Protein AF-A0A8T4P2P5-F1 (afdb_monomer_lite)

Foldseek 3Di:
DDDDDDPDDDDDDDDDDDDDDDDDDDDPPDPPQEFDKDKDDWDDQDPQKIFIDIDGPSPDPDYPDDDDGMDGDDDPPVVVVVVVVVVVVVVPPDDDPDDDDDDDDDDDDDDDDPDPPPPPPPPPVVVVVVVVVVCVVVVVVVCVVVPVDDD

Sequence (151 aa):
YNDAGKTTNCSSDSSSGGSSSGGGSGGGGGVTCISSWQCEDWSRCINGLKNRKCHDASQCAFPTKKPEVTQGCVEEIKAHIVSAIKQTERADTTIENATKSSTEKNPPSIAGGVVAAVEDKNANIGVFIIFLEVFIIVGAYSAAKTGFIKI

Structure (mmCIF, N/CA/C/O bac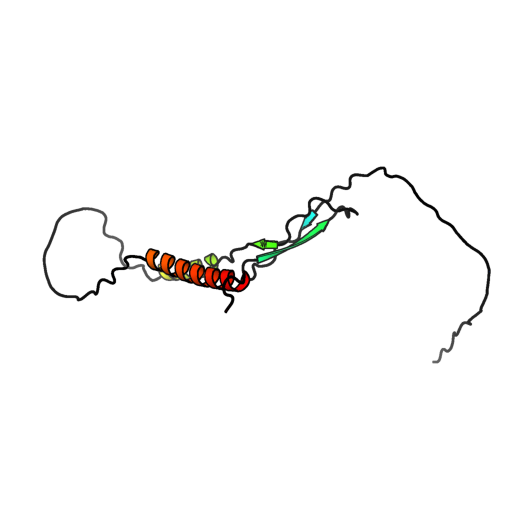kbone):
data_AF-A0A8T4P2P5-F1
#
_entry.id   AF-A0A8T4P2P5-F1
#
loop_
_atom_site.group_PDB
_atom_site.id
_atom_site.type_symbol
_atom_site.label_atom_id
_atom_site.label_alt_id
_atom_site.label_comp_id
_atom_site.label_asym_id
_atom_site.label_entity_id
_atom_site.label_seq_id
_atom_site.pdbx_PDB_ins_code
_atom_site.Cartn_x
_atom_site.Cartn_y
_atom_site.Cartn_z
_atom_site.occupancy
_atom_site.B_iso_or_equiv
_atom_site.auth_seq_id
_atom_site.auth_comp_id
_atom_site.auth_asym_id
_atom_site.auth_atom_id
_atom_site.pdbx_PDB_model_num
ATOM 1 N N . TYR A 1 1 ? 16.874 -63.696 -13.238 1.00 40.22 1 TYR A N 1
ATOM 2 C CA . TYR A 1 1 ? 17.794 -63.644 -14.385 1.00 40.22 1 TYR A CA 1
ATOM 3 C C . TYR A 1 1 ? 18.637 -62.406 -14.177 1.00 40.22 1 TYR A C 1
ATOM 5 O O . TYR A 1 1 ? 18.081 -61.320 -14.081 1.00 40.22 1 TYR A O 1
ATOM 13 N N . ASN A 1 2 ? 19.920 -62.619 -13.906 1.00 43.94 2 ASN A N 1
ATOM 14 C CA . ASN A 1 2 ? 20.901 -61.578 -13.633 1.00 43.94 2 ASN A CA 1
ATOM 15 C C . ASN A 1 2 ? 21.035 -60.659 -14.852 1.00 43.94 2 ASN A C 1
ATOM 17 O O . ASN A 1 2 ? 21.017 -61.168 -15.969 1.00 43.94 2 ASN A O 1
ATOM 21 N N . ASP A 1 3 ? 21.282 -59.368 -14.641 1.00 50.69 3 ASP A N 1
ATOM 22 C CA . ASP A 1 3 ? 22.335 -58.736 -15.428 1.00 50.69 3 ASP A CA 1
ATOM 23 C C . ASP A 1 3 ? 23.125 -57.744 -14.579 1.00 50.69 3 ASP A C 1
ATOM 25 O O . ASP A 1 3 ? 22.590 -57.006 -13.750 1.00 50.69 3 ASP A O 1
ATOM 29 N N . ALA A 1 4 ? 24.431 -57.848 -14.742 1.00 51.59 4 ALA A N 1
ATOM 30 C CA . ALA A 1 4 ? 25.466 -57.264 -13.928 1.00 51.59 4 ALA A CA 1
ATOM 31 C C . ALA A 1 4 ? 26.124 -56.109 -14.684 1.00 51.59 4 ALA A C 1
ATOM 33 O O . ALA A 1 4 ? 26.253 -56.140 -15.898 1.00 51.59 4 ALA A O 1
ATOM 34 N N . GLY A 1 5 ? 26.629 -55.135 -13.928 1.00 50.44 5 GLY A N 1
ATOM 35 C CA . GLY A 1 5 ? 27.887 -54.459 -14.237 1.00 50.44 5 GLY A CA 1
ATOM 36 C C . GLY A 1 5 ? 27.979 -53.646 -15.531 1.00 50.44 5 GLY A C 1
ATOM 37 O O . GLY A 1 5 ? 28.333 -54.153 -16.591 1.00 50.44 5 GLY A O 1
ATOM 38 N N . LYS A 1 6 ? 27.937 -52.319 -15.382 1.00 48.00 6 LYS A N 1
ATOM 39 C CA . LYS A 1 6 ? 28.808 -51.454 -16.186 1.00 48.00 6 LYS A CA 1
ATOM 40 C C . LYS A 1 6 ? 29.378 -50.318 -15.342 1.00 48.00 6 LYS A C 1
ATOM 42 O O . LYS A 1 6 ? 28.908 -49.187 -15.371 1.00 48.00 6 LYS A O 1
ATOM 47 N N . THR A 1 7 ? 30.413 -50.639 -14.571 1.00 51.47 7 THR A N 1
ATOM 48 C CA . THR A 1 7 ? 31.355 -49.657 -14.027 1.00 51.47 7 THR A CA 1
ATOM 49 C C . THR A 1 7 ? 32.315 -49.254 -15.143 1.00 51.47 7 THR A C 1
ATOM 51 O O . THR A 1 7 ? 33.309 -49.933 -15.394 1.00 51.47 7 THR A O 1
ATOM 54 N N . THR A 1 8 ? 32.017 -48.169 -15.854 1.00 59.28 8 THR A N 1
ATOM 55 C CA . THR A 1 8 ? 32.954 -47.573 -16.817 1.00 59.28 8 THR A CA 1
ATOM 56 C C . THR A 1 8 ? 33.797 -46.503 -16.134 1.00 59.28 8 THR A C 1
ATOM 58 O O . THR A 1 8 ? 33.400 -45.352 -16.028 1.00 59.28 8 THR A O 1
ATOM 61 N N . ASN A 1 9 ? 34.940 -46.979 -15.639 1.00 52.69 9 ASN A N 1
ATOM 62 C CA . ASN A 1 9 ? 36.285 -46.429 -15.803 1.00 52.69 9 ASN A CA 1
ATOM 63 C C . ASN A 1 9 ? 36.483 -44.911 -15.611 1.00 52.69 9 ASN A C 1
ATOM 65 O O . ASN A 1 9 ? 36.170 -44.107 -16.487 1.00 52.69 9 ASN A O 1
ATOM 69 N N . CYS A 1 10 ? 37.129 -44.544 -14.501 1.00 53.28 10 CYS A N 1
ATOM 70 C CA . CYS A 1 10 ? 37.780 -43.249 -14.335 1.00 53.28 10 CYS A CA 1
ATOM 71 C C . CYS A 1 10 ? 39.083 -43.237 -15.151 1.00 53.28 10 CYS A C 1
ATOM 73 O O . CYS A 1 10 ? 40.141 -43.595 -14.639 1.00 53.28 10 CYS A O 1
ATOM 75 N N . SER A 1 11 ? 39.002 -42.836 -16.419 1.00 53.03 11 SER A N 1
ATOM 76 C CA . SER A 1 11 ? 40.182 -42.450 -17.195 1.00 53.03 11 SER A CA 1
ATOM 77 C C . SER A 1 11 ? 40.494 -40.983 -16.922 1.00 53.03 11 SER A C 1
ATOM 79 O O . SER A 1 11 ? 39.777 -40.082 -17.355 1.00 53.03 11 SER A O 1
ATOM 81 N N . SER A 1 12 ? 41.562 -40.763 -16.163 1.00 54.91 12 SER A N 1
ATOM 82 C CA . SER A 1 12 ? 42.239 -39.479 -16.041 1.00 54.91 12 SER A CA 1
ATOM 83 C C . SER A 1 12 ? 42.971 -39.179 -17.348 1.00 54.91 12 SER A C 1
ATOM 85 O O . SER A 1 12 ? 44.096 -39.633 -17.524 1.00 54.91 12 SER A O 1
ATOM 87 N N . ASP A 1 13 ? 42.358 -38.398 -18.233 1.00 52.81 13 ASP A N 1
ATOM 88 C CA . ASP A 1 13 ? 43.072 -37.741 -19.327 1.00 52.81 13 ASP A CA 1
ATOM 89 C C . ASP A 1 13 ? 43.202 -36.250 -19.016 1.00 52.81 13 ASP A C 1
ATOM 91 O O . ASP A 1 13 ? 42.299 -35.436 -19.203 1.00 52.81 13 ASP A O 1
ATOM 95 N N . SER A 1 14 ? 44.373 -35.895 -18.499 1.00 54.06 14 SER A N 1
ATOM 96 C CA . SER A 1 14 ? 44.890 -34.536 -18.513 1.00 54.06 14 SER A CA 1
ATOM 97 C C . SER A 1 14 ? 45.142 -34.105 -19.958 1.00 54.06 14 SER A C 1
ATOM 99 O O . SER A 1 14 ? 45.997 -34.671 -20.637 1.00 54.06 14 SER A O 1
ATOM 101 N N . SER A 1 15 ? 44.431 -33.079 -20.421 1.00 54.19 15 SER A N 1
ATOM 102 C CA . SER A 1 15 ? 44.758 -32.338 -21.643 1.00 54.19 15 SER A CA 1
ATOM 103 C C . SER A 1 15 ? 44.451 -30.852 -21.455 1.00 54.19 15 SER A C 1
ATOM 105 O O . SER A 1 15 ? 43.314 -30.403 -21.503 1.00 54.19 15 SER A O 1
ATOM 107 N N . SER A 1 16 ? 45.522 -30.131 -21.136 1.00 57.94 16 SER A N 1
ATOM 108 C CA . SER A 1 16 ? 45.955 -28.843 -21.680 1.00 57.94 16 SER A CA 1
ATOM 109 C C . SER A 1 16 ? 44.941 -27.949 -22.411 1.00 57.94 16 SER A C 1
ATOM 111 O O . SER A 1 16 ? 44.478 -28.280 -23.496 1.00 57.94 16 SER A O 1
ATOM 113 N N . GLY A 1 17 ? 44.845 -26.704 -21.934 1.00 54.22 17 GLY A N 1
ATOM 114 C CA . GLY A 1 17 ? 44.856 -25.528 -22.811 1.00 54.22 17 GLY A CA 1
ATOM 115 C C . GLY A 1 17 ? 43.500 -24.910 -23.143 1.00 54.22 17 GLY A C 1
ATOM 116 O O . GLY A 1 17 ? 42.716 -25.462 -23.904 1.00 54.22 17 GLY A O 1
ATOM 117 N N . GLY A 1 18 ? 43.278 -23.690 -22.649 1.00 57.91 18 GLY A N 1
ATOM 118 C CA . GLY A 1 18 ? 42.180 -22.852 -23.122 1.00 57.91 18 GLY A CA 1
ATOM 119 C C . GLY A 1 18 ? 41.872 -21.653 -22.236 1.00 57.91 18 GLY A C 1
ATOM 120 O O . GLY A 1 18 ? 40.750 -21.520 -21.764 1.00 57.91 18 GLY A O 1
ATOM 121 N N . SER A 1 19 ? 42.837 -20.758 -22.013 1.00 60.03 19 SER A N 1
ATOM 122 C CA . SER A 1 19 ? 42.523 -19.407 -21.537 1.00 60.03 19 SER A CA 1
ATOM 123 C C . SER A 1 19 ? 41.725 -18.692 -22.625 1.00 60.03 19 SER A C 1
ATOM 125 O O . SER A 1 19 ? 42.278 -18.344 -23.664 1.00 60.03 19 SER A O 1
ATOM 127 N N . SER A 1 20 ? 40.427 -18.490 -22.411 1.00 63.25 20 SER A N 1
ATOM 128 C CA . SER A 1 20 ? 39.605 -17.639 -23.273 1.00 63.25 20 SER A CA 1
ATOM 129 C C . SER A 1 20 ? 39.185 -16.399 -22.504 1.00 63.25 20 SER A C 1
ATOM 131 O O . SER A 1 20 ? 38.179 -16.363 -21.801 1.00 63.25 20 SER A O 1
ATOM 133 N N . SER A 1 21 ? 40.018 -15.375 -22.649 1.00 66.00 21 SER A N 1
ATOM 134 C CA . SER A 1 21 ? 39.719 -13.984 -22.344 1.00 66.00 21 SER A CA 1
ATOM 135 C C . SER A 1 21 ? 38.608 -13.510 -23.286 1.00 66.00 21 SER A C 1
ATOM 137 O O . SER A 1 21 ? 38.864 -13.186 -24.442 1.00 66.00 21 SER A O 1
ATOM 139 N N . GLY A 1 22 ? 37.365 -13.495 -22.811 1.00 63.41 22 GLY A N 1
ATOM 140 C CA . GLY A 1 22 ? 36.222 -12.935 -23.532 1.00 63.41 22 GLY A CA 1
ATOM 141 C C . GLY A 1 22 ? 35.869 -11.555 -22.994 1.00 63.41 22 GLY A C 1
ATOM 142 O O . GLY A 1 22 ? 34.939 -11.421 -22.206 1.00 63.41 22 GLY A O 1
ATOM 143 N N . GLY A 1 23 ? 36.635 -10.535 -23.383 1.00 63.28 23 GLY A N 1
ATOM 144 C CA . GLY A 1 23 ? 36.269 -9.139 -23.164 1.00 63.28 23 GLY A CA 1
ATOM 145 C C . GLY A 1 23 ? 35.098 -8.753 -24.067 1.00 63.28 23 GLY A C 1
ATOM 146 O O . GLY A 1 23 ? 35.176 -8.904 -25.283 1.00 63.28 23 GLY A O 1
ATOM 147 N N . GLY A 1 24 ? 34.022 -8.250 -23.465 1.00 61.00 24 GLY A N 1
ATOM 148 C CA . GLY A 1 24 ? 32.827 -7.780 -24.162 1.00 61.00 24 GLY A CA 1
ATOM 149 C C . GLY A 1 24 ? 32.275 -6.519 -23.511 1.00 61.00 24 GLY A C 1
ATOM 150 O O . GLY A 1 24 ? 31.248 -6.552 -22.845 1.00 61.00 24 GLY A O 1
ATOM 151 N N . SER A 1 25 ? 32.979 -5.401 -23.681 1.00 63.25 25 SER A N 1
ATOM 152 C CA . SER A 1 25 ? 32.450 -4.053 -23.468 1.00 63.25 25 SER A CA 1
ATOM 153 C C . SER A 1 25 ? 31.763 -3.606 -24.758 1.00 63.25 25 SER A C 1
ATOM 155 O O . SER A 1 25 ? 32.442 -3.354 -25.753 1.00 63.25 25 SER A O 1
ATOM 157 N N . GLY A 1 26 ? 30.433 -3.526 -24.775 1.00 57.66 26 GLY A N 1
ATOM 158 C CA . GLY A 1 26 ? 29.709 -3.164 -25.991 1.00 57.66 26 GLY A CA 1
ATOM 159 C C . GLY A 1 26 ? 28.330 -2.574 -25.728 1.00 57.66 26 GLY A C 1
ATOM 160 O O . GLY A 1 26 ? 27.422 -3.280 -25.313 1.00 57.66 26 GLY A O 1
ATOM 161 N N . GLY A 1 27 ? 28.184 -1.286 -26.052 1.00 58.78 27 GLY A N 1
ATOM 162 C CA . GLY A 1 27 ? 26.926 -0.726 -26.545 1.00 58.78 27 GLY A CA 1
ATOM 163 C C . GLY A 1 27 ? 25.966 -0.161 -25.504 1.00 58.78 27 GLY A C 1
ATOM 164 O O . GLY A 1 27 ? 24.876 -0.689 -25.320 1.00 58.78 27 GLY A O 1
ATOM 165 N N . GLY A 1 28 ? 26.302 0.997 -24.928 1.00 59.06 28 GLY A N 1
ATOM 166 C CA . GLY A 1 28 ? 25.362 1.895 -24.239 1.00 59.06 28 GLY A CA 1
ATOM 167 C C . GLY A 1 28 ? 24.360 2.569 -25.189 1.00 59.06 28 GLY A C 1
ATOM 168 O O . GLY A 1 28 ? 24.155 3.775 -25.124 1.00 59.06 28 GLY A O 1
ATOM 169 N N . GLY A 1 29 ? 23.756 1.802 -26.097 1.00 59.03 29 GLY A N 1
ATOM 170 C CA . GLY A 1 29 ? 22.539 2.186 -26.796 1.00 59.03 29 GLY A CA 1
ATOM 171 C C . GLY A 1 29 ? 21.376 1.785 -25.908 1.00 59.03 29 GLY A C 1
ATOM 172 O O . GLY A 1 29 ? 20.886 0.665 -26.013 1.00 59.03 29 GLY A O 1
ATOM 173 N N . GLY A 1 30 ? 21.009 2.659 -24.969 1.00 63.50 30 GLY A N 1
ATOM 174 C CA . GLY A 1 30 ? 19.937 2.409 -24.013 1.00 63.50 30 GLY A CA 1
ATOM 175 C C . GLY A 1 30 ? 18.613 2.183 -24.732 1.00 63.50 30 GLY A C 1
ATOM 176 O O . GLY A 1 30 ? 17.872 3.131 -24.989 1.00 63.50 30 GLY A O 1
ATOM 177 N N . VAL A 1 31 ? 18.301 0.924 -25.045 1.00 71.00 31 VAL A N 1
ATOM 178 C CA . VAL A 1 31 ? 16.934 0.522 -25.352 1.00 71.00 31 VAL A CA 1
ATOM 179 C C . VAL A 1 31 ? 16.120 0.874 -24.116 1.00 71.00 31 VAL A C 1
ATOM 181 O O . VAL A 1 31 ? 16.310 0.315 -23.036 1.00 71.00 31 VAL A O 1
ATOM 184 N N . THR A 1 32 ? 15.286 1.903 -24.237 1.00 80.88 32 THR A N 1
ATOM 185 C CA . THR A 1 32 ? 14.406 2.297 -23.143 1.00 80.88 32 THR A CA 1
ATOM 186 C C . THR A 1 32 ? 13.379 1.186 -23.000 1.00 80.88 32 THR A C 1
ATOM 188 O O . THR A 1 32 ? 12.421 1.109 -23.763 1.00 80.88 32 THR A O 1
ATOM 191 N N . CYS A 1 33 ? 13.627 0.275 -22.063 1.00 86.50 33 CYS A N 1
ATOM 192 C CA . CYS A 1 33 ? 12.690 -0.782 -21.730 1.00 86.50 33 CYS A CA 1
ATOM 193 C C . CYS A 1 33 ? 11.586 -0.182 -20.861 1.00 86.50 33 CYS A C 1
ATOM 195 O O . CYS A 1 33 ? 11.851 0.342 -19.777 1.00 86.50 33 CYS A O 1
ATOM 197 N N . ILE A 1 34 ? 10.352 -0.217 -21.356 1.00 91.38 34 ILE A N 1
ATOM 198 C CA . ILE A 1 34 ? 9.178 0.239 -20.614 1.00 91.38 34 ILE A CA 1
ATOM 199 C C . ILE A 1 34 ? 8.507 -0.992 -20.012 1.00 91.38 34 ILE A C 1
ATOM 201 O O . ILE A 1 34 ? 8.097 -1.903 -20.737 1.00 91.38 34 ILE A O 1
ATOM 205 N N . SER A 1 35 ? 8.381 -1.007 -18.685 1.00 94.81 35 SER A N 1
ATOM 206 C CA . SER A 1 35 ? 7.722 -2.107 -17.985 1.00 94.81 35 SER A CA 1
ATOM 207 C C . SER A 1 35 ? 6.238 -2.156 -18.302 1.00 94.81 35 SER A C 1
ATOM 209 O O . SER A 1 35 ? 5.542 -1.137 -18.263 1.00 94.81 35 SER A O 1
ATOM 211 N N . SER A 1 36 ? 5.759 -3.365 -18.560 1.00 95.75 36 SER A N 1
ATOM 212 C CA . SER A 1 36 ? 4.351 -3.668 -18.778 1.00 95.75 36 SER A CA 1
ATOM 213 C C . SER A 1 36 ? 3.872 -4.513 -17.610 1.00 95.75 36 SER A C 1
ATOM 215 O O . SER A 1 36 ? 4.121 -5.713 -17.546 1.00 95.75 36 SER A O 1
ATOM 217 N N . TRP A 1 37 ? 3.234 -3.879 -16.630 1.00 96.69 37 TRP A N 1
ATOM 218 C CA . TRP A 1 37 ? 2.822 -4.571 -15.414 1.00 96.69 37 TRP A CA 1
ATOM 219 C C . TRP A 1 37 ? 1.520 -5.330 -15.620 1.00 96.69 37 TRP A C 1
ATOM 221 O O . TRP A 1 37 ? 0.501 -4.752 -15.993 1.00 96.69 37 TRP A O 1
ATOM 231 N N . GLN A 1 38 ? 1.548 -6.612 -15.288 1.00 96.88 38 GLN A N 1
ATOM 232 C CA . GLN A 1 38 ? 0.360 -7.435 -15.128 1.00 96.88 38 GLN A CA 1
ATOM 233 C C . GLN A 1 38 ? 0.200 -7.740 -13.646 1.00 96.88 38 GLN A C 1
ATOM 235 O O . GLN A 1 38 ? 1.152 -8.166 -12.994 1.00 96.88 38 GLN A O 1
ATOM 240 N N . CYS A 1 39 ? -0.987 -7.479 -13.108 1.00 97.56 39 CYS A N 1
ATOM 241 C CA . CYS A 1 39 ? -1.288 -7.720 -11.706 1.00 97.56 39 CYS A CA 1
ATOM 242 C C . CYS A 1 39 ? -2.379 -8.775 -11.568 1.00 97.56 39 CYS A C 1
ATOM 244 O O . CYS A 1 39 ? -3.340 -8.777 -12.334 1.00 97.56 39 CYS A O 1
ATOM 246 N N . GLU A 1 40 ? -2.233 -9.623 -10.558 1.00 97.19 40 GLU A N 1
ATOM 247 C CA . GLU A 1 40 ? -3.306 -10.475 -10.060 1.00 97.19 40 GLU A CA 1
ATOM 248 C C . GLU A 1 40 ? -4.411 -9.629 -9.410 1.00 97.19 40 GLU A C 1
ATOM 250 O O . GLU A 1 40 ? -4.234 -8.436 -9.110 1.00 97.19 40 GLU A O 1
ATOM 255 N N . ASP A 1 41 ? -5.546 -10.276 -9.151 1.00 96.94 41 ASP A N 1
ATOM 256 C CA . ASP A 1 41 ? -6.613 -9.693 -8.353 1.00 96.94 41 ASP A CA 1
ATOM 257 C C . ASP A 1 41 ? -6.141 -9.375 -6.932 1.00 96.94 41 ASP A C 1
ATOM 259 O O . ASP A 1 41 ? -5.200 -9.960 -6.384 1.00 96.94 41 ASP A O 1
ATOM 263 N N . TRP A 1 42 ? -6.822 -8.416 -6.311 1.00 96.56 42 TRP A N 1
ATOM 264 C CA . TRP A 1 42 ? -6.597 -8.125 -4.907 1.00 96.56 42 TRP A CA 1
ATOM 265 C C . TRP A 1 42 ? -7.010 -9.311 -4.032 1.00 96.56 42 TRP A C 1
ATOM 267 O O . TRP A 1 42 ? -8.069 -9.907 -4.219 1.00 96.56 42 TRP A O 1
ATOM 277 N N . SER A 1 43 ? -6.203 -9.593 -3.014 1.00 94.81 43 SER A N 1
ATOM 278 C CA . SER A 1 43 ? -6.542 -10.525 -1.951 1.00 94.81 43 SER A CA 1
ATOM 279 C C . SER A 1 43 ? -7.786 -10.063 -1.197 1.00 94.81 43 SER A C 1
ATOM 281 O O . SER A 1 43 ? -8.197 -8.899 -1.260 1.00 94.81 43 SER A O 1
ATOM 283 N N . ARG A 1 44 ? -8.332 -10.967 -0.379 1.00 92.25 44 ARG A N 1
ATOM 284 C CA . ARG A 1 44 ? -9.320 -10.594 0.632 1.00 92.25 44 ARG A CA 1
ATOM 285 C C . ARG A 1 44 ? -8.776 -9.479 1.527 1.00 92.25 44 ARG A C 1
ATOM 287 O O . ARG A 1 44 ? -7.563 -9.388 1.745 1.00 92.25 44 ARG A O 1
ATOM 294 N N . CYS A 1 45 ? -9.682 -8.651 2.030 1.00 93.12 45 CYS A N 1
ATOM 295 C CA . CYS A 1 45 ? -9.342 -7.607 2.968 1.00 93.12 45 CYS A CA 1
ATOM 296 C C . CYS A 1 45 ? -9.131 -8.223 4.360 1.00 93.12 45 CYS A C 1
ATOM 298 O O . CYS A 1 45 ? -10.03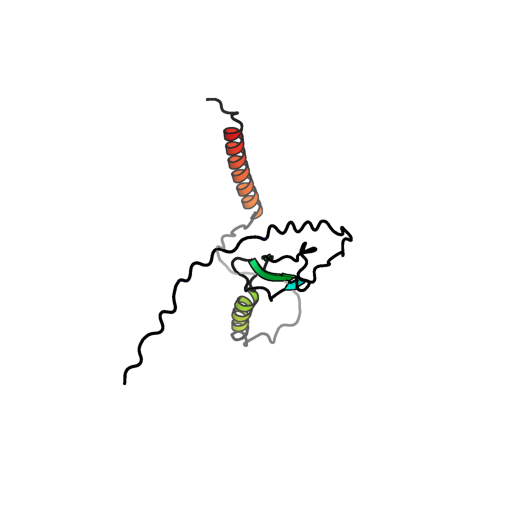9 -8.777 4.971 1.00 93.12 45 CYS A O 1
ATOM 300 N N . ILE A 1 46 ? -7.901 -8.169 4.859 1.00 89.88 46 ILE A N 1
ATOM 301 C CA . ILE A 1 46 ? -7.523 -8.694 6.171 1.00 89.88 46 ILE A CA 1
ATOM 302 C C . ILE A 1 46 ? -6.988 -7.520 6.977 1.00 89.88 46 ILE A C 1
ATOM 304 O O . ILE A 1 46 ? -6.064 -6.838 6.542 1.00 89.88 46 ILE A O 1
ATOM 308 N N . ASN A 1 47 ? -7.574 -7.267 8.149 1.00 88.56 47 ASN A N 1
ATOM 309 C CA . ASN A 1 47 ? -7.184 -6.157 9.026 1.00 88.56 47 ASN A CA 1
ATOM 310 C C . ASN A 1 47 ? -7.161 -4.790 8.310 1.00 88.56 47 ASN A C 1
ATOM 312 O O . ASN A 1 47 ? -6.289 -3.963 8.561 1.00 88.56 47 ASN A O 1
ATOM 316 N N . GLY A 1 48 ? -8.102 -4.566 7.387 1.00 90.06 48 GLY A N 1
ATOM 317 C CA . GLY A 1 48 ? -8.208 -3.314 6.633 1.00 90.06 48 GLY A CA 1
ATOM 318 C C . GLY A 1 48 ? -7.203 -3.162 5.487 1.00 90.06 48 GLY A C 1
ATOM 319 O O . GLY A 1 48 ? -7.105 -2.081 4.909 1.00 90.06 48 GLY A O 1
ATOM 320 N N . LEU A 1 49 ? -6.466 -4.222 5.139 1.00 94.25 49 LEU A N 1
ATOM 321 C CA . LEU A 1 49 ? -5.493 -4.229 4.049 1.00 94.25 49 LEU A CA 1
ATOM 322 C C . LEU A 1 49 ? -5.749 -5.382 3.081 1.00 94.25 49 LEU A C 1
ATOM 324 O O . LEU A 1 49 ? -6.077 -6.501 3.474 1.00 94.25 49 LEU A O 1
ATOM 328 N N . LYS A 1 50 ? -5.558 -5.110 1.794 1.00 96.06 50 LYS A N 1
ATOM 329 C CA . LYS A 1 50 ? -5.552 -6.109 0.725 1.00 96.06 50 LYS A CA 1
ATOM 330 C C . LYS A 1 50 ? -4.262 -5.982 -0.070 1.00 96.06 50 LYS A C 1
ATOM 332 O O . LYS A 1 50 ? -3.747 -4.882 -0.264 1.00 96.06 50 LYS A O 1
ATOM 337 N N . ASN A 1 51 ? -3.761 -7.112 -0.544 1.00 96.75 51 ASN A N 1
ATOM 338 C CA . ASN A 1 51 ? -2.506 -7.207 -1.276 1.00 96.75 51 ASN A CA 1
ATOM 339 C C . ASN A 1 51 ? -2.745 -7.798 -2.661 1.00 96.75 51 ASN A C 1
ATOM 341 O O . ASN A 1 51 ? -3.666 -8.582 -2.843 1.00 96.75 51 ASN A O 1
ATOM 345 N N . ARG A 1 52 ? -1.904 -7.467 -3.634 1.00 97.38 52 ARG A N 1
ATOM 346 C CA . ARG A 1 52 ? -1.888 -8.122 -4.949 1.00 97.38 52 ARG A CA 1
ATOM 347 C C . ARG A 1 52 ? -0.459 -8.333 -5.411 1.00 97.38 52 ARG A C 1
ATOM 349 O O . ARG A 1 52 ? 0.448 -7.617 -4.987 1.00 97.38 52 ARG A O 1
ATOM 356 N N . LYS A 1 53 ? -0.254 -9.288 -6.310 1.00 97.06 53 LYS A N 1
ATOM 357 C CA . LYS A 1 53 ? 1.041 -9.494 -6.962 1.00 97.06 53 LYS A CA 1
ATOM 358 C C . LYS A 1 53 ? 1.034 -8.835 -8.327 1.00 97.06 53 LYS A C 1
ATOM 360 O O . LYS A 1 53 ? 0.022 -8.866 -9.015 1.00 97.06 53 LYS A O 1
ATOM 365 N N . CYS A 1 54 ? 2.164 -8.248 -8.704 1.00 97.19 54 CYS A N 1
ATOM 366 C CA . CYS A 1 54 ? 2.365 -7.687 -10.032 1.00 97.19 54 CYS A CA 1
ATOM 367 C C . CYS A 1 54 ? 3.724 -8.129 -10.570 1.00 97.19 54 CYS A C 1
ATOM 369 O O . CYS A 1 54 ? 4.730 -8.009 -9.862 1.00 97.19 54 CYS A O 1
ATOM 371 N N . HIS A 1 55 ? 3.755 -8.595 -11.814 1.00 95.56 55 HIS A N 1
ATOM 372 C CA . HIS A 1 55 ? 4.972 -8.944 -12.543 1.00 95.56 55 HIS A CA 1
ATOM 373 C C . HIS A 1 55 ? 5.130 -8.063 -13.777 1.00 95.56 55 HIS A C 1
ATOM 375 O O . HIS A 1 55 ? 4.151 -7.638 -14.392 1.00 95.56 55 HIS A O 1
ATOM 381 N N . ASP A 1 56 ? 6.381 -7.775 -14.126 1.00 96.50 56 ASP A N 1
ATOM 382 C CA . ASP A 1 56 ? 6.700 -7.078 -15.367 1.00 96.50 56 ASP A CA 1
ATOM 383 C C . ASP A 1 56 ? 6.681 -8.085 -16.522 1.00 96.50 56 ASP A C 1
ATOM 385 O O . ASP A 1 56 ? 7.580 -8.916 -16.655 1.00 96.50 56 ASP A O 1
ATOM 389 N N . ALA A 1 57 ? 5.646 -8.016 -17.352 1.00 95.00 57 ALA A N 1
ATOM 390 C CA . ALA A 1 57 ? 5.494 -8.846 -18.538 1.00 95.00 57 ALA A CA 1
ATOM 391 C C . ALA A 1 57 ? 6.544 -8.531 -19.613 1.00 95.00 57 ALA A C 1
ATOM 393 O O . ALA A 1 57 ? 6.865 -9.405 -20.414 1.00 95.00 57 ALA A O 1
ATOM 394 N N . SER A 1 58 ? 7.112 -7.320 -19.608 1.00 91.81 58 SER A N 1
ATOM 395 C CA . SER A 1 58 ? 8.222 -6.949 -20.494 1.00 91.81 58 SER A CA 1
ATOM 396 C C . SER A 1 58 ? 9.572 -7.479 -20.000 1.00 91.81 58 SER A C 1
ATOM 398 O O . SER A 1 58 ? 10.558 -7.368 -20.724 1.00 91.81 58 SER A O 1
ATOM 400 N N . GLN A 1 59 ? 9.631 -8.021 -18.773 1.00 90.75 59 GLN A N 1
ATOM 401 C CA . GLN A 1 59 ? 10.845 -8.542 -18.133 1.00 90.75 59 GLN A CA 1
ATOM 402 C C . GLN A 1 59 ? 12.038 -7.575 -18.232 1.00 90.75 59 GLN A C 1
ATOM 404 O O . GLN A 1 59 ? 13.173 -7.981 -18.489 1.00 90.75 59 GLN A O 1
ATOM 409 N N . CYS A 1 60 ? 11.788 -6.275 -18.042 1.00 90.38 60 CYS A N 1
ATOM 410 C CA . CYS A 1 60 ? 12.842 -5.277 -18.132 1.00 90.38 60 CYS A CA 1
ATOM 411 C C . CYS A 1 60 ? 13.895 -5.505 -17.042 1.00 90.38 60 CYS A C 1
ATOM 413 O O . CYS A 1 60 ? 13.563 -5.695 -15.873 1.00 90.38 60 CYS A O 1
ATOM 415 N N . ALA A 1 61 ? 15.178 -5.395 -17.407 1.00 88.12 61 ALA A N 1
ATOM 416 C CA . ALA A 1 61 ? 16.283 -5.463 -16.446 1.00 88.12 61 ALA A CA 1
ATOM 417 C C . ALA A 1 61 ? 16.190 -4.362 -15.371 1.00 88.12 61 ALA A C 1
ATOM 419 O O . ALA A 1 61 ? 16.575 -4.568 -14.223 1.00 88.12 61 ALA A O 1
ATOM 420 N N . PHE A 1 62 ? 15.632 -3.206 -15.745 1.00 89.00 62 PHE A N 1
ATOM 421 C CA . PHE A 1 62 ? 15.357 -2.083 -14.854 1.00 89.00 62 PHE A CA 1
ATOM 422 C C . PHE A 1 62 ? 13.865 -1.746 -14.915 1.00 89.00 62 PHE A C 1
ATOM 424 O O . PHE A 1 62 ? 13.452 -0.954 -15.767 1.00 89.00 62 PHE A O 1
ATOM 431 N N . PRO A 1 63 ? 13.032 -2.367 -14.064 1.00 88.94 63 PRO A N 1
ATOM 432 C CA . PRO A 1 63 ? 11.600 -2.168 -14.139 1.00 88.94 63 PRO A CA 1
ATOM 433 C C . PRO A 1 63 ? 11.204 -0.754 -13.697 1.00 88.94 63 PRO A C 1
ATOM 435 O O . PRO A 1 63 ? 11.676 -0.239 -12.682 1.00 88.94 63 PRO A O 1
ATOM 438 N N . THR A 1 64 ? 10.309 -0.119 -14.450 1.00 91.62 64 THR A N 1
ATOM 439 C CA . THR A 1 64 ? 9.844 1.257 -14.215 1.00 91.62 64 THR A CA 1
ATOM 440 C C . THR A 1 64 ? 8.354 1.288 -13.877 1.00 91.62 64 THR A C 1
ATOM 442 O O . THR A 1 64 ? 7.612 0.375 -14.219 1.00 91.62 64 THR A O 1
ATOM 445 N N . LYS A 1 65 ? 7.885 2.342 -13.191 1.00 92.81 65 LYS A N 1
ATOM 446 C CA . LYS A 1 65 ? 6.449 2.577 -12.910 1.00 92.81 65 LYS A CA 1
ATOM 447 C C . LYS A 1 65 ? 5.729 1.398 -12.230 1.00 92.81 65 LYS A C 1
ATOM 449 O O . LYS A 1 65 ? 4.612 1.048 -12.607 1.00 92.81 65 LYS A O 1
ATOM 454 N N . LYS A 1 66 ? 6.366 0.780 -11.230 1.00 94.44 66 LYS A N 1
ATOM 455 C CA . LYS A 1 66 ? 5.760 -0.327 -10.481 1.00 94.44 66 LYS A CA 1
ATOM 456 C C . LYS A 1 66 ? 4.450 0.116 -9.808 1.00 94.44 66 LYS A C 1
ATOM 458 O O . LYS A 1 66 ? 4.471 1.105 -9.076 1.00 94.44 66 LYS A O 1
ATOM 463 N N . PRO A 1 67 ? 3.332 -0.596 -10.026 1.00 94.94 67 PRO A N 1
ATOM 464 C CA . PRO A 1 67 ? 2.062 -0.284 -9.389 1.00 94.94 67 PRO A CA 1
ATOM 465 C C . PRO A 1 67 ? 2.064 -0.662 -7.903 1.00 94.94 67 PRO A C 1
ATOM 467 O O . PRO A 1 67 ? 2.851 -1.493 -7.443 1.00 94.94 67 PRO A O 1
ATOM 470 N N . GLU A 1 68 ? 1.134 -0.072 -7.154 1.00 95.94 68 GLU A N 1
ATOM 471 C CA . GLU A 1 68 ? 0.932 -0.369 -5.737 1.00 95.94 68 GLU A CA 1
ATOM 472 C C . GLU A 1 68 ? 0.443 -1.813 -5.539 1.00 95.94 68 GLU A C 1
ATOM 474 O O . GLU A 1 68 ? -0.458 -2.284 -6.245 1.00 95.94 68 GLU A O 1
ATOM 479 N N . VAL A 1 69 ? 1.051 -2.510 -4.576 1.00 97.19 69 VAL A N 1
ATOM 480 C CA . VAL A 1 69 ? 0.792 -3.928 -4.260 1.00 97.19 69 VAL A CA 1
ATOM 481 C C . VAL A 1 69 ? 0.034 -4.131 -2.949 1.00 97.19 69 VAL A C 1
ATOM 483 O O . VAL A 1 69 ? -0.357 -5.255 -2.648 1.00 97.19 69 VAL A O 1
ATOM 486 N N . THR A 1 70 ? -0.215 -3.061 -2.196 1.00 96.38 70 THR A N 1
ATOM 487 C CA . THR A 1 70 ? -0.941 -3.074 -0.922 1.00 96.38 70 THR A CA 1
ATOM 488 C C . THR A 1 70 ? -1.861 -1.874 -0.891 1.00 96.38 70 THR A C 1
ATOM 490 O O . THR A 1 70 ? -1.393 -0.774 -1.114 1.00 96.38 70 THR A O 1
ATOM 493 N N . GLN A 1 71 ? -3.144 -2.062 -0.606 1.00 94.81 71 GLN A N 1
ATOM 494 C CA . GLN A 1 71 ? -4.097 -0.960 -0.503 1.00 94.81 71 GLN A CA 1
ATOM 495 C C . GLN A 1 71 ? -4.977 -1.151 0.731 1.00 94.81 71 GLN A C 1
ATOM 497 O O . GLN A 1 71 ? -5.308 -2.279 1.105 1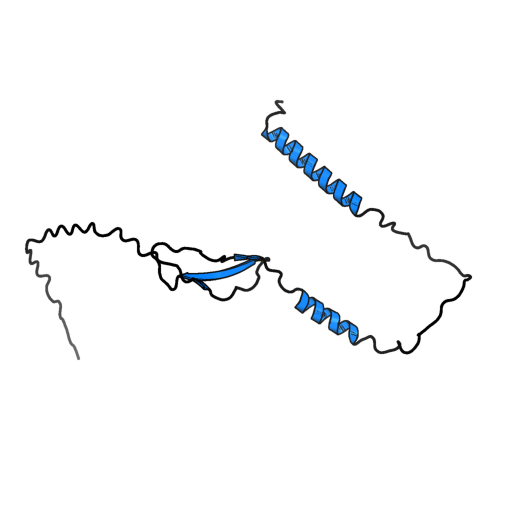.00 94.81 71 GLN A O 1
ATOM 502 N N . GLY A 1 72 ? -5.400 -0.039 1.333 1.00 93.31 72 GLY A N 1
ATOM 503 C CA . GLY A 1 72 ? -6.466 -0.038 2.328 1.00 93.31 72 GLY A CA 1
ATOM 504 C C . GLY A 1 72 ? -7.788 -0.565 1.763 1.00 93.31 72 GLY A C 1
ATOM 505 O O . GLY A 1 72 ? -8.110 -0.397 0.583 1.00 93.31 72 GLY A O 1
ATOM 506 N N . CYS A 1 73 ? -8.571 -1.204 2.616 1.00 90.75 73 CYS A N 1
ATOM 507 C CA . CYS A 1 73 ? -9.895 -1.701 2.288 1.00 90.75 73 CYS A CA 1
ATOM 508 C C . CYS A 1 73 ? -10.796 -1.668 3.519 1.00 90.75 73 CYS A C 1
ATOM 510 O O . CYS A 1 73 ? -10.343 -1.765 4.656 1.00 90.75 73 CYS A O 1
ATOM 512 N N . VAL A 1 74 ? -12.093 -1.535 3.273 1.00 83.38 74 VAL A N 1
ATOM 513 C CA . VAL A 1 74 ? -13.127 -1.669 4.294 1.00 83.38 74 VAL A CA 1
ATOM 514 C C . VAL A 1 74 ? -13.856 -2.953 3.933 1.00 83.38 74 VAL A C 1
ATOM 516 O O . VAL A 1 74 ? -14.531 -2.991 2.905 1.00 83.38 74 VAL A O 1
ATOM 519 N N . GLU A 1 75 ? -13.650 -4.028 4.704 1.00 74.00 75 GLU A N 1
ATOM 520 C CA . GLU A 1 75 ? -14.512 -5.213 4.600 1.00 74.00 75 GLU A CA 1
ATOM 521 C C . GLU A 1 75 ? -15.955 -4.715 4.708 1.00 74.00 75 GLU A C 1
ATOM 523 O O . GLU A 1 75 ? -16.280 -3.933 5.607 1.00 74.00 75 GLU A O 1
ATOM 528 N N . GLU A 1 76 ? -16.799 -5.089 3.748 1.00 65.81 76 GLU A N 1
ATOM 529 C CA . GLU A 1 76 ? -18.184 -4.646 3.704 1.00 65.81 76 GLU A CA 1
ATOM 530 C C . GLU A 1 76 ? -18.947 -5.261 4.887 1.00 65.81 76 GLU A C 1
ATOM 532 O O . GLU A 1 76 ? -19.690 -6.230 4.754 1.00 65.81 76 GLU A O 1
ATOM 537 N N . ILE A 1 77 ? -18.864 -4.605 6.049 1.00 60.31 77 ILE A N 1
ATOM 538 C CA . ILE A 1 77 ? -19.840 -4.747 7.135 1.00 60.31 77 ILE A CA 1
ATOM 539 C C . ILE A 1 77 ? -21.252 -4.424 6.598 1.00 60.31 77 ILE A C 1
ATOM 541 O O . ILE A 1 77 ? -22.251 -4.790 7.203 1.00 60.31 77 ILE A O 1
ATOM 545 N N . LYS A 1 78 ? -21.365 -3.815 5.407 1.00 65.81 78 LYS A N 1
ATOM 546 C CA . LYS A 1 78 ? -22.620 -3.674 4.667 1.00 65.81 78 LYS A CA 1
ATOM 547 C C . LYS A 1 78 ? -23.296 -5.012 4.390 1.00 65.81 78 LYS A C 1
ATOM 549 O O . LYS A 1 78 ? -24.496 -5.082 4.580 1.00 65.81 78 LYS A O 1
ATOM 554 N N . ALA A 1 79 ? -22.591 -6.077 4.006 1.00 60.31 79 ALA A N 1
ATOM 555 C CA . ALA A 1 79 ? -23.266 -7.342 3.694 1.00 60.31 79 ALA A CA 1
ATOM 556 C C . ALA A 1 79 ? -23.925 -7.960 4.942 1.00 60.31 79 ALA A C 1
ATOM 558 O O . ALA A 1 79 ? -25.069 -8.405 4.877 1.00 60.31 79 ALA A O 1
ATOM 559 N N . HIS A 1 80 ? -23.241 -7.898 6.089 1.00 60.47 80 HIS A N 1
ATOM 560 C CA . HIS A 1 80 ? -23.739 -8.431 7.360 1.00 60.47 80 HIS A CA 1
ATOM 561 C C . HIS A 1 80 ? -24.794 -7.531 8.020 1.00 60.47 80 HIS A C 1
ATOM 563 O O . HIS A 1 80 ? -25.778 -8.033 8.564 1.00 60.47 80 HIS A O 1
ATOM 569 N N . ILE A 1 81 ? -24.636 -6.206 7.937 1.00 68.25 81 ILE A N 1
ATOM 570 C CA . ILE A 1 81 ? -25.617 -5.252 8.468 1.00 68.25 81 ILE A CA 1
ATOM 571 C C . ILE A 1 81 ? -26.868 -5.222 7.577 1.00 68.25 81 ILE A C 1
ATOM 573 O O . ILE A 1 81 ? -27.975 -5.237 8.096 1.00 68.25 81 ILE A O 1
ATOM 577 N N . VAL A 1 82 ? -26.741 -5.285 6.247 1.00 69.00 82 VAL A N 1
ATOM 578 C CA . VAL A 1 82 ? -27.895 -5.310 5.325 1.00 69.00 82 VAL A CA 1
ATOM 579 C C . VAL A 1 82 ? -28.703 -6.600 5.473 1.00 69.00 82 VAL A C 1
ATOM 581 O O . VAL A 1 82 ? -29.931 -6.547 5.417 1.00 69.00 82 VAL A O 1
ATOM 584 N N . SER A 1 83 ? -28.065 -7.754 5.706 1.00 65.81 83 SER A N 1
ATOM 585 C CA . SER A 1 83 ? -28.808 -8.984 6.016 1.00 65.81 83 SER A CA 1
ATOM 586 C C . SER A 1 83 ? -29.513 -8.918 7.372 1.00 65.81 83 SER A C 1
ATOM 588 O O . SER A 1 83 ? -30.629 -9.416 7.488 1.00 65.81 83 SER A O 1
ATOM 590 N N . ALA A 1 84 ? -28.898 -8.271 8.368 1.00 63.09 84 ALA A N 1
ATOM 591 C CA . ALA A 1 84 ? -29.491 -8.094 9.691 1.00 63.09 84 ALA A CA 1
ATOM 592 C C . ALA A 1 84 ? -30.660 -7.090 9.683 1.00 63.09 84 ALA A C 1
ATOM 594 O O . ALA A 1 84 ? -31.650 -7.307 10.371 1.00 63.09 84 ALA A O 1
ATOM 595 N N . ILE A 1 85 ? -30.599 -6.035 8.861 1.00 70.12 85 ILE A N 1
ATOM 596 C CA . ILE A 1 85 ? -31.679 -5.039 8.740 1.00 70.12 85 ILE A CA 1
ATOM 597 C C . ILE A 1 85 ? -32.873 -5.592 7.940 1.00 70.12 85 ILE A C 1
ATOM 599 O O . ILE A 1 85 ? -34.020 -5.301 8.268 1.00 70.12 85 ILE A O 1
ATOM 603 N N . LYS A 1 86 ? -32.648 -6.458 6.939 1.00 72.25 86 LYS A N 1
ATOM 604 C CA . LYS A 1 86 ? -33.734 -7.070 6.139 1.00 72.25 86 LYS A CA 1
ATOM 605 C C . LYS A 1 86 ? -34.658 -8.009 6.926 1.00 72.25 86 LYS A C 1
ATOM 607 O O . LYS A 1 86 ? -35.763 -8.287 6.466 1.00 72.25 86 LYS A O 1
ATOM 612 N N . GLN A 1 87 ? -34.236 -8.522 8.084 1.00 60.47 87 GLN A N 1
ATOM 613 C CA . GLN A 1 87 ? -35.103 -9.317 8.966 1.00 60.47 87 GLN A CA 1
ATOM 614 C C . GLN A 1 87 ? -36.037 -8.461 9.830 1.00 60.47 87 GLN A C 1
ATOM 616 O O . GLN A 1 87 ? -37.032 -8.983 10.327 1.00 60.47 87 GLN A O 1
ATOM 621 N N . THR A 1 88 ? -35.781 -7.157 9.948 1.00 56.84 88 THR A N 1
ATOM 622 C CA . THR A 1 88 ? -36.615 -6.234 10.729 1.00 56.84 88 THR A CA 1
ATOM 623 C C . THR A 1 88 ? -37.840 -5.743 9.944 1.00 56.84 88 THR A C 1
ATOM 625 O O . THR A 1 88 ? -38.864 -5.451 10.546 1.00 56.84 88 THR A O 1
ATOM 628 N N . GLU A 1 89 ? -37.819 -5.762 8.607 1.00 60.34 89 GLU A N 1
ATOM 629 C CA . GLU A 1 89 ? -38.980 -5.377 7.773 1.00 60.34 89 GLU A CA 1
ATOM 630 C C . GLU A 1 89 ? -40.055 -6.475 7.629 1.00 60.34 89 GLU A C 1
ATOM 632 O O . GLU A 1 89 ? -41.113 -6.225 7.058 1.00 60.34 89 GLU A O 1
ATOM 637 N N . ARG A 1 90 ? -39.833 -7.702 8.133 1.00 51.81 90 ARG A N 1
ATOM 638 C CA . ARG A 1 90 ? -40.829 -8.796 8.037 1.00 51.81 90 ARG A CA 1
ATOM 639 C C . ARG A 1 90 ? -41.622 -9.058 9.321 1.00 51.81 90 ARG A C 1
ATOM 641 O O . ARG A 1 90 ? -42.442 -9.971 9.336 1.00 51.81 90 ARG A O 1
ATOM 648 N N . ALA A 1 91 ? -41.414 -8.263 10.368 1.00 52.88 91 ALA A N 1
ATOM 649 C CA . ALA A 1 91 ? -42.241 -8.285 11.578 1.00 52.88 91 ALA A CA 1
ATOM 650 C C . ALA A 1 91 ? -43.074 -7.004 11.769 1.00 52.88 91 ALA A C 1
ATOM 652 O O . ALA A 1 91 ? -43.734 -6.873 12.793 1.00 52.88 91 ALA A O 1
ATOM 653 N N . ASP A 1 92 ? -43.088 -6.100 10.784 1.00 56.44 92 ASP A N 1
ATOM 654 C CA . ASP A 1 92 ? -43.912 -4.888 10.801 1.00 56.44 92 ASP A CA 1
ATOM 655 C C . ASP A 1 92 ? -44.777 -4.801 9.534 1.00 56.44 92 ASP A C 1
ATOM 657 O O . ASP A 1 92 ? -44.553 -4.033 8.606 1.00 56.44 92 ASP A O 1
ATOM 661 N N . THR A 1 93 ? -45.751 -5.704 9.440 1.00 52.81 93 THR A N 1
ATOM 662 C CA . THR A 1 93 ? -46.910 -5.538 8.549 1.00 52.81 93 THR A CA 1
ATOM 663 C C . THR A 1 93 ? -48.172 -5.719 9.367 1.00 52.81 93 THR A C 1
ATOM 665 O O . THR A 1 93 ? -48.988 -6.608 9.138 1.00 52.81 93 THR A O 1
ATOM 668 N N . THR A 1 94 ? -48.360 -4.858 10.362 1.00 54.22 94 THR A N 1
ATOM 669 C CA . THR A 1 94 ? -49.711 -4.491 10.779 1.00 54.22 94 THR A CA 1
ATOM 670 C C . THR A 1 94 ? -49.687 -3.036 11.243 1.00 54.22 94 THR A C 1
ATOM 672 O O . THR A 1 94 ? -49.211 -2.738 12.328 1.00 54.22 94 THR A O 1
ATOM 675 N N . ILE A 1 95 ? -50.321 -2.176 10.437 1.00 60.44 95 ILE A N 1
ATOM 676 C CA . ILE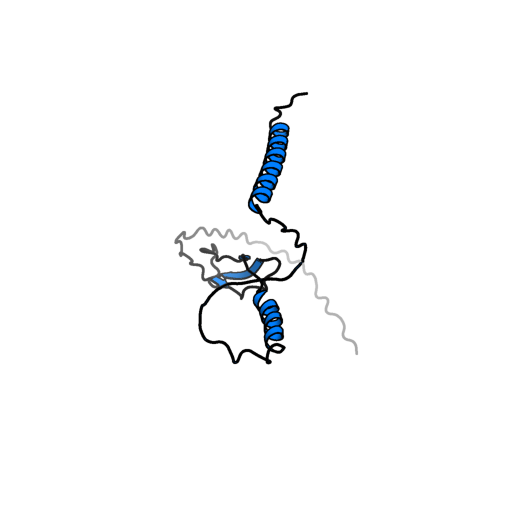 A 1 95 ? -50.738 -0.791 10.726 1.00 60.44 95 ILE A CA 1
ATOM 677 C C . ILE A 1 95 ? -49.730 0.329 10.377 1.00 60.44 95 ILE A C 1
ATOM 679 O O . ILE A 1 95 ? -49.232 1.013 11.253 1.00 60.44 95 ILE A O 1
ATOM 683 N N . GLU A 1 96 ? -49.614 0.666 9.087 1.00 54.84 96 GLU A N 1
ATOM 684 C CA . GLU A 1 96 ? -49.618 2.076 8.645 1.00 54.84 96 GLU A CA 1
ATOM 685 C C . GLU A 1 96 ? -50.444 2.211 7.354 1.00 54.84 96 GLU A C 1
ATOM 687 O O . GLU A 1 96 ? -49.937 2.355 6.248 1.00 54.84 96 GLU A O 1
ATOM 692 N N . ASN A 1 97 ? -51.769 2.138 7.495 1.00 57.41 97 ASN A N 1
ATOM 693 C CA . ASN A 1 97 ? -52.708 2.679 6.507 1.00 57.41 97 ASN A CA 1
ATOM 694 C C . ASN A 1 97 ? -53.737 3.567 7.217 1.00 57.41 97 ASN A C 1
ATOM 696 O O . ASN A 1 97 ? -54.936 3.321 7.203 1.00 57.41 97 ASN A O 1
ATOM 700 N N . ALA A 1 98 ? -53.213 4.581 7.895 1.00 51.16 98 ALA A N 1
ATOM 701 C CA . ALA A 1 98 ? -53.817 5.872 8.211 1.00 51.16 98 ALA A CA 1
ATOM 702 C C . ALA A 1 98 ? -52.731 6.563 9.037 1.00 51.16 98 ALA A C 1
ATOM 704 O O . ALA A 1 98 ? -52.416 6.123 10.133 1.00 51.16 98 ALA A O 1
ATOM 705 N N . THR A 1 99 ? -52.032 7.574 8.542 1.00 42.50 99 THR A N 1
ATOM 706 C CA . THR A 1 99 ? -52.526 8.938 8.716 1.00 42.50 99 THR A CA 1
ATOM 707 C C . THR A 1 99 ? -51.763 9.852 7.759 1.00 42.50 99 THR A C 1
ATOM 709 O O . THR A 1 99 ? -50.614 10.217 7.990 1.00 42.50 99 THR A O 1
ATOM 712 N N . LYS A 1 100 ? -52.421 10.251 6.666 1.00 48.94 100 LYS A N 1
ATOM 713 C CA . LYS A 1 100 ? -52.142 11.548 6.047 1.00 48.94 100 LYS A CA 1
ATOM 714 C C . LYS A 1 100 ? -52.822 12.619 6.899 1.00 48.94 100 LYS A C 1
ATOM 716 O O . LYS A 1 100 ? -53.989 12.462 7.238 1.00 48.94 100 LYS A O 1
ATOM 721 N N . SER A 1 101 ? -52.135 13.751 7.026 1.00 43.12 101 SER A N 1
ATOM 722 C CA . SER A 1 101 ? -52.707 15.094 7.178 1.00 43.12 101 SER A CA 1
ATOM 723 C C . SER A 1 101 ? -53.008 15.622 8.588 1.00 43.12 101 SER A C 1
ATOM 725 O O . SER A 1 101 ? -53.600 14.959 9.431 1.00 43.12 101 SER A O 1
ATOM 727 N N . SER A 1 102 ? -52.710 16.924 8.697 1.00 42.88 102 SER A N 1
ATOM 728 C CA . SER A 1 102 ? -53.175 17.958 9.640 1.00 42.88 102 SER A CA 1
ATOM 729 C C . SER A 1 102 ? -52.594 17.999 11.060 1.00 42.88 102 SER A C 1
ATOM 731 O O . SER A 1 102 ? -53.024 17.309 11.972 1.00 42.88 102 SER A O 1
ATOM 733 N N . THR A 1 103 ? -51.644 18.923 11.228 1.00 42.50 103 THR A N 1
ATOM 734 C CA . THR A 1 103 ? -51.723 20.099 12.119 1.00 42.50 103 THR A CA 1
ATOM 735 C C . THR A 1 103 ? -52.984 20.208 13.001 1.00 42.50 103 THR A C 1
ATOM 737 O O . THR A 1 103 ? -54.073 20.228 12.439 1.00 42.50 103 THR A O 1
ATOM 740 N N . GLU A 1 104 ? -52.832 20.401 14.329 1.00 39.47 104 GLU A N 1
ATOM 741 C CA . GLU A 1 104 ? -53.472 21.466 15.158 1.00 39.47 104 GLU A CA 1
ATOM 742 C C . GLU A 1 104 ? -53.621 21.132 16.681 1.00 39.47 104 GLU A C 1
ATOM 744 O O . GLU A 1 104 ? -54.154 20.099 17.060 1.00 39.47 104 GLU A O 1
ATOM 749 N N . LYS A 1 105 ? -53.143 22.078 17.524 1.00 40.19 105 LYS A N 1
ATOM 750 C CA . LYS A 1 105 ? -53.448 22.459 18.940 1.00 40.19 105 LYS A CA 1
ATOM 751 C C . LYS A 1 105 ? -53.624 21.431 20.093 1.00 40.19 105 LYS A C 1
ATOM 753 O O . LYS A 1 105 ? -54.688 20.860 20.254 1.00 40.19 105 LYS A O 1
ATOM 758 N N . ASN A 1 106 ? -52.658 21.487 21.031 1.00 42.44 106 ASN A N 1
ATOM 759 C CA . ASN A 1 106 ? -52.736 21.849 22.479 1.00 42.44 106 ASN A CA 1
ATOM 760 C C . ASN A 1 106 ? -53.676 21.119 23.512 1.00 42.44 106 ASN A C 1
ATOM 762 O O . ASN A 1 106 ? -54.679 20.535 23.136 1.00 42.44 106 ASN A O 1
ATOM 766 N N . PRO A 1 107 ? -53.330 21.166 24.836 1.00 68.56 107 PRO A N 1
ATOM 767 C CA . PRO A 1 107 ? -53.361 20.077 25.864 1.00 68.56 107 PRO A CA 1
ATOM 768 C C . PRO A 1 107 ? -54.582 20.181 26.851 1.00 68.56 107 PRO A C 1
ATOM 770 O O . PRO A 1 107 ? -55.421 21.031 26.550 1.00 68.56 107 PRO A O 1
ATOM 773 N N . PRO A 1 108 ? -54.754 19.456 28.016 1.00 56.62 108 PRO A N 1
ATOM 774 C CA . PRO A 1 108 ? -53.756 18.805 28.905 1.00 56.62 108 PRO A CA 1
ATOM 775 C C . PRO A 1 108 ? -54.112 17.500 29.689 1.00 56.62 108 PRO A C 1
ATOM 777 O O . PRO A 1 108 ? -55.254 17.072 29.784 1.00 56.62 108 PRO A O 1
ATOM 780 N N . SER A 1 109 ? -53.079 17.005 30.402 1.00 44.66 109 SER A N 1
ATOM 781 C CA . SER A 1 109 ? -53.107 16.345 31.731 1.00 44.66 109 SER A CA 1
ATOM 782 C C . SER A 1 109 ? -53.231 14.808 31.824 1.00 44.66 109 SER A C 1
ATOM 784 O O . SER A 1 109 ? -54.264 14.242 31.494 1.00 44.66 109 SER A O 1
ATOM 786 N N . ILE A 1 110 ? -52.207 14.136 32.384 1.00 45.22 110 ILE A N 1
ATOM 787 C CA . ILE A 1 110 ? -52.191 13.523 33.740 1.00 45.22 110 ILE A CA 1
ATOM 788 C C . ILE A 1 110 ? -50.884 12.711 33.945 1.00 45.22 110 ILE A C 1
ATOM 790 O O . ILE A 1 110 ? -50.609 11.747 33.244 1.00 45.22 110 ILE A O 1
ATOM 794 N N . ALA A 1 111 ? -50.116 13.149 34.950 1.00 41.34 111 ALA A N 1
ATOM 795 C CA . ALA A 1 111 ? -49.223 12.416 35.859 1.00 41.34 111 ALA A CA 1
ATOM 796 C C . ALA A 1 111 ? -48.154 11.421 35.338 1.00 41.34 111 ALA A C 1
ATOM 798 O O . ALA A 1 111 ? -48.430 10.269 35.032 1.00 41.34 111 ALA A O 1
ATOM 799 N N . GLY A 1 112 ? -46.891 11.820 35.540 1.00 51.66 112 GLY A N 1
ATOM 800 C CA . GLY A 1 112 ? -46.008 11.074 36.448 1.00 51.66 112 GLY A CA 1
ATOM 801 C C . GLY A 1 112 ? -45.064 10.044 35.831 1.00 51.66 112 GLY A C 1
ATOM 802 O O . GLY A 1 112 ? -45.315 8.848 35.897 1.00 51.66 112 GLY A O 1
ATOM 803 N N . GLY A 1 113 ? -43.897 10.503 35.379 1.00 50.09 113 GLY A N 1
ATOM 804 C CA . GLY A 1 113 ? -42.717 9.662 35.193 1.00 50.09 113 GLY A CA 1
ATOM 805 C C . GLY A 1 113 ? -41.467 10.479 35.484 1.00 50.09 113 GLY A C 1
ATOM 806 O O . GLY A 1 113 ? -41.187 11.443 34.774 1.00 50.09 113 GLY A O 1
ATOM 807 N N . VAL A 1 114 ? -40.735 10.127 36.544 1.00 50.78 114 VAL A N 1
ATOM 808 C CA . VAL A 1 114 ? -39.389 10.655 36.798 1.00 50.78 114 VAL A CA 1
ATOM 809 C C . VAL A 1 114 ? -38.482 10.096 35.706 1.00 50.78 114 VAL A C 1
ATOM 811 O O . VAL A 1 114 ? -37.918 9.015 35.840 1.00 50.78 114 VAL A O 1
ATOM 814 N N . VAL A 1 115 ? -38.382 10.813 34.592 1.00 48.03 115 VAL A N 1
AT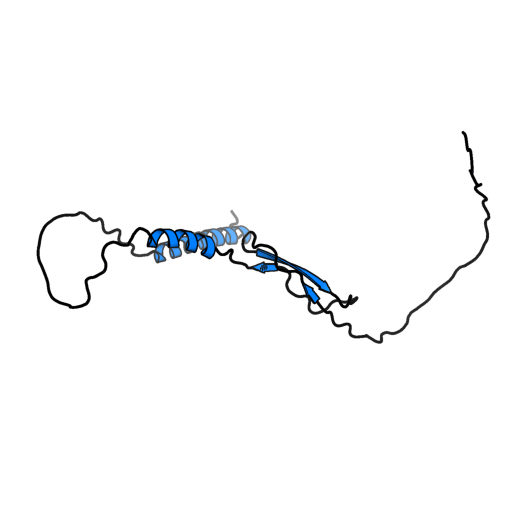OM 815 C CA . VAL A 1 115 ? -37.292 10.635 33.641 1.00 48.03 115 VAL A CA 1
ATOM 816 C C . VAL A 1 115 ? -36.160 11.528 34.116 1.00 48.03 115 VAL A C 1
ATOM 818 O O . VAL A 1 115 ? -36.236 12.753 34.050 1.00 48.03 115 VAL A O 1
ATOM 821 N N . ALA A 1 116 ? -35.117 10.905 34.661 1.00 53.06 116 ALA A N 1
ATOM 822 C CA . ALA A 1 116 ? -33.828 11.558 34.758 1.00 53.06 116 ALA A CA 1
ATOM 823 C C . ALA A 1 116 ? -33.441 11.952 33.329 1.00 53.06 116 ALA A C 1
ATOM 825 O O . ALA A 1 116 ? -33.168 11.091 32.494 1.00 53.06 116 ALA A O 1
ATOM 826 N N . ALA A 1 117 ? -33.488 13.248 33.031 1.00 47.47 117 ALA A N 1
ATOM 827 C CA . ALA A 1 117 ? -32.799 13.776 31.875 1.00 47.47 117 ALA A CA 1
ATOM 828 C C . ALA A 1 117 ? -31.316 13.486 32.115 1.00 47.47 117 ALA A C 1
ATOM 830 O O . ALA A 1 117 ? -30.662 14.168 32.901 1.00 47.47 117 ALA A O 1
ATOM 831 N N . VAL A 1 118 ? -30.790 12.436 31.484 1.00 54.97 118 VAL A N 1
ATOM 832 C CA . VAL A 1 118 ? -29.369 12.428 31.166 1.00 54.97 118 VAL A CA 1
ATOM 833 C C . VAL A 1 118 ? -29.224 13.569 30.174 1.00 54.97 118 VAL A C 1
ATOM 835 O O . VAL A 1 118 ? -29.583 13.462 29.004 1.00 54.97 118 VAL A O 1
ATOM 838 N N . GLU A 1 119 ? -28.837 14.731 30.687 1.00 57.88 119 GLU A N 1
ATOM 839 C CA . GLU A 1 119 ? -28.364 15.807 29.845 1.00 57.88 119 GLU A CA 1
ATOM 840 C C . GLU A 1 119 ? -27.074 15.304 29.200 1.00 57.88 119 GLU A C 1
ATOM 842 O O . GLU A 1 119 ? -25.987 15.470 29.747 1.00 57.88 119 GLU A O 1
ATOM 847 N N . ASP A 1 120 ? -27.189 14.704 28.013 1.00 59.47 120 ASP A N 1
ATOM 848 C CA . ASP A 1 120 ? -26.075 14.493 27.084 1.00 59.47 120 ASP A CA 1
ATOM 849 C C . ASP A 1 120 ? -25.626 15.852 26.525 1.00 59.47 120 ASP A C 1
ATOM 851 O O . ASP A 1 120 ? -25.597 16.126 25.324 1.00 59.47 120 ASP A O 1
ATOM 855 N N . LYS A 1 121 ? -25.295 16.775 27.423 1.00 59.38 121 LYS A N 1
ATOM 856 C CA . LYS A 1 121 ? -24.496 17.933 27.096 1.00 59.38 121 LYS A CA 1
ATOM 857 C C . LYS A 1 121 ? -23.068 17.411 27.136 1.00 59.38 121 LYS A C 1
ATOM 859 O O . LYS A 1 121 ? -22.552 17.039 28.184 1.00 59.38 121 LYS A O 1
ATOM 864 N N . ASN A 1 122 ? -22.409 17.486 25.987 1.00 61.72 122 ASN A N 1
ATOM 865 C CA . ASN A 1 122 ? -20.957 17.579 25.887 1.00 61.72 122 ASN A CA 1
ATOM 866 C C . ASN A 1 122 ? -20.133 16.291 25.674 1.00 61.72 122 ASN A C 1
ATOM 868 O O . ASN A 1 122 ? -19.065 16.122 26.265 1.00 61.72 122 ASN A O 1
ATOM 872 N N . ALA A 1 123 ? -20.479 15.514 24.641 1.00 59.94 123 ALA A N 1
ATOM 873 C CA . ALA A 1 123 ? -19.520 14.616 23.971 1.00 59.94 123 ALA A CA 1
ATOM 874 C C . ALA A 1 123 ? -18.204 15.327 23.554 1.00 59.94 123 ALA A C 1
ATOM 876 O O . ALA A 1 123 ? -17.156 14.696 23.452 1.00 59.94 123 ALA A O 1
ATOM 877 N N . ASN A 1 124 ? -18.219 16.658 23.401 1.00 63.78 124 ASN A N 1
ATOM 878 C CA . ASN A 1 124 ? -17.025 17.456 23.111 1.00 63.78 124 ASN A CA 1
ATOM 879 C C . ASN A 1 124 ? -16.099 17.655 24.326 1.00 63.78 124 ASN A C 1
ATOM 881 O O . ASN A 1 124 ? -14.894 17.769 24.134 1.00 63.78 124 ASN A O 1
ATOM 885 N N . ILE A 1 125 ? -16.608 17.665 25.571 1.00 78.38 125 ILE A N 1
ATOM 886 C CA . ILE A 1 125 ? -15.745 17.804 26.769 1.00 78.38 125 ILE A CA 1
ATOM 887 C C . ILE A 1 125 ? -14.888 16.553 26.958 1.00 78.38 125 ILE A C 1
ATOM 889 O O . ILE A 1 125 ? -13.711 16.677 27.287 1.00 78.38 125 ILE A O 1
ATOM 893 N N . GLY A 1 126 ? -15.437 15.368 26.668 1.00 78.00 126 GLY A N 1
ATOM 894 C CA . GLY A 1 126 ? -14.676 14.118 26.717 1.00 78.00 126 GLY A CA 1
ATOM 895 C C . GLY A 1 126 ? -13.469 14.136 25.777 1.00 78.00 126 GLY A C 1
ATOM 896 O O . GLY A 1 126 ? -12.381 13.715 26.158 1.00 78.00 126 GLY A O 1
ATOM 897 N N . VAL A 1 127 ? -13.624 14.716 24.584 1.00 84.88 127 VAL A N 1
ATOM 898 C CA . VAL A 1 127 ? -12.532 14.858 23.610 1.00 84.88 127 VAL A CA 1
ATOM 899 C C . VAL A 1 127 ? -11.441 15.803 24.126 1.00 84.88 127 VAL A C 1
ATOM 901 O O . VAL A 1 127 ? -10.261 15.471 24.032 1.00 84.88 127 VAL A O 1
ATOM 904 N N . PHE A 1 128 ? -11.803 16.938 24.736 1.00 86.69 128 PHE A N 1
ATOM 905 C CA . PHE A 1 128 ? -10.822 17.855 25.332 1.00 86.69 128 PHE A CA 1
ATOM 906 C C . PHE A 1 128 ? -10.046 17.222 26.490 1.00 86.69 128 PHE A C 1
ATOM 908 O O . PHE A 1 128 ? -8.835 17.412 26.574 1.00 86.69 128 PHE A O 1
ATOM 915 N N . ILE A 1 129 ? -10.710 16.437 27.342 1.00 87.81 129 ILE A N 1
ATOM 916 C CA . ILE A 1 129 ? -10.052 15.723 28.445 1.00 87.81 129 ILE A CA 1
ATOM 917 C C . ILE A 1 129 ? -9.038 14.712 27.894 1.00 87.81 129 ILE A C 1
ATOM 919 O O . ILE A 1 129 ? -7.896 14.691 28.340 1.00 87.81 129 ILE A O 1
ATOM 923 N N . ILE A 1 130 ? -9.405 13.945 26.863 1.00 89.56 130 ILE A N 1
ATOM 924 C CA . ILE A 1 130 ? -8.495 12.976 26.231 1.00 89.56 130 ILE A CA 1
ATOM 925 C C . ILE A 1 130 ? -7.272 13.676 25.624 1.00 89.56 130 ILE A C 1
ATOM 927 O O . ILE A 1 130 ? -6.147 13.210 25.797 1.00 89.56 130 ILE A O 1
ATOM 931 N N . PHE A 1 131 ? -7.459 14.812 24.943 1.00 92.00 131 PHE A N 1
ATOM 932 C CA . PHE A 1 131 ? -6.330 15.575 24.408 1.00 92.00 131 PHE A CA 1
ATOM 933 C C . PHE A 1 131 ? -5.412 16.103 25.515 1.00 92.00 131 PHE A C 1
ATOM 935 O O . PHE A 1 131 ? -4.194 16.007 25.374 1.00 92.00 131 PHE A O 1
ATOM 942 N N . LEU A 1 132 ? -5.967 16.618 26.617 1.00 93.00 132 LEU A N 1
ATOM 943 C CA . LEU A 1 132 ? -5.178 17.112 27.749 1.00 93.00 132 LEU A CA 1
ATOM 944 C C . LEU A 1 132 ? -4.321 16.007 28.382 1.00 93.00 132 LEU A C 1
ATOM 946 O O . LEU A 1 132 ? -3.131 16.228 28.599 1.00 93.00 132 LEU A O 1
ATOM 950 N N . GLU A 1 133 ? -4.874 14.811 28.588 1.00 90.62 133 GLU A N 1
ATOM 951 C CA . GLU A 1 133 ? -4.124 13.654 29.101 1.00 90.62 133 GLU A CA 1
ATOM 952 C C . GLU A 1 133 ? -2.949 13.281 28.182 1.00 90.62 133 GLU A C 1
ATOM 954 O O . GLU A 1 133 ? -1.818 13.088 28.633 1.00 90.62 133 GLU A O 1
ATOM 959 N N . VAL A 1 134 ? -3.176 13.263 26.865 1.00 94.94 134 VAL A N 1
ATOM 960 C CA . VAL A 1 134 ? -2.120 12.964 25.886 1.00 94.94 134 VAL A CA 1
ATOM 961 C C . VAL A 1 134 ? -1.036 14.046 25.885 1.00 94.94 134 VAL A C 1
ATOM 963 O O . VAL A 1 134 ? 0.150 13.716 25.851 1.00 94.94 134 VAL A O 1
ATOM 966 N N . PHE A 1 135 ? -1.404 15.328 25.967 1.00 93.88 135 PHE A N 1
ATOM 967 C CA . PHE A 1 135 ? -0.431 16.423 26.036 1.00 93.88 135 PHE A CA 1
ATOM 968 C C . PHE A 1 135 ? 0.422 16.369 27.304 1.00 93.88 135 PHE A C 1
ATOM 970 O O . PHE A 1 135 ? 1.628 16.601 27.221 1.00 93.88 135 PHE A O 1
ATOM 977 N N . ILE A 1 136 ? -0.163 16.030 28.456 1.00 94.19 136 ILE A N 1
ATOM 978 C CA . ILE A 1 136 ? 0.582 15.876 29.712 1.00 94.19 136 ILE A CA 1
ATOM 979 C C . ILE A 1 136 ? 1.577 14.715 29.599 1.00 94.19 136 ILE A C 1
ATOM 981 O O . ILE A 1 136 ? 2.752 14.885 29.927 1.00 94.19 136 ILE A O 1
ATOM 985 N N . ILE A 1 137 ? 1.151 13.563 29.071 1.00 94.88 137 ILE A N 1
ATOM 986 C CA . ILE A 1 137 ? 2.013 12.383 28.897 1.00 94.88 137 ILE A CA 1
ATOM 987 C C . ILE A 1 137 ? 3.160 12.676 27.922 1.00 94.88 137 ILE A C 1
ATOM 989 O O . ILE A 1 137 ? 4.321 12.400 28.226 1.00 94.88 137 ILE A O 1
ATOM 993 N N . VAL A 1 138 ? 2.861 13.270 26.762 1.00 93.44 138 VAL A N 1
ATOM 994 C CA . VAL A 1 138 ? 3.873 13.627 25.754 1.00 93.44 138 VAL A CA 1
ATOM 995 C C . VAL A 1 138 ? 4.804 14.719 26.278 1.00 93.44 138 VAL A C 1
ATOM 997 O O . VAL A 1 138 ? 6.008 14.654 26.034 1.00 93.44 138 VAL A O 1
ATOM 1000 N N . GLY A 1 139 ? 4.282 15.695 27.021 1.00 89.94 139 GLY A N 1
ATOM 1001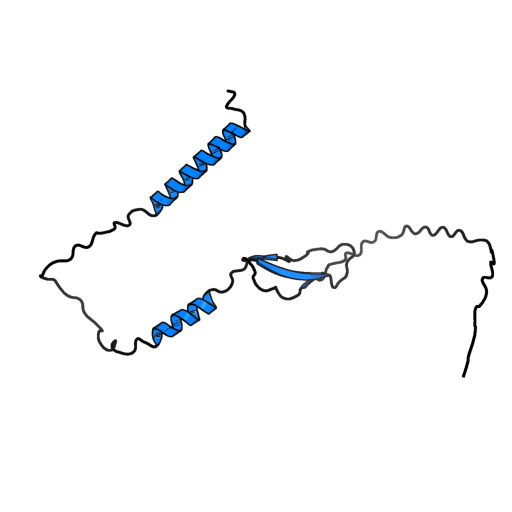 C CA . GLY A 1 139 ? 5.064 16.753 27.656 1.00 89.94 139 GLY A CA 1
ATOM 1002 C C . GLY A 1 139 ? 6.035 16.203 28.699 1.00 89.94 139 GLY A C 1
ATOM 1003 O O . GLY A 1 139 ? 7.226 16.500 28.634 1.00 89.94 139 GLY A O 1
ATOM 1004 N N . ALA A 1 140 ? 5.563 15.336 29.598 1.00 88.69 140 ALA A N 1
ATOM 1005 C CA . ALA A 1 140 ? 6.396 14.666 30.594 1.00 88.69 140 ALA A CA 1
ATOM 1006 C C . ALA A 1 140 ? 7.453 13.760 29.943 1.00 88.69 140 ALA A C 1
ATOM 1008 O O . ALA A 1 140 ? 8.626 13.810 30.312 1.00 88.69 140 ALA A O 1
ATOM 1009 N N . TYR A 1 141 ? 7.067 12.987 28.922 1.00 90.56 141 TYR A N 1
ATOM 1010 C CA . TYR A 1 141 ? 7.989 12.156 28.147 1.00 90.56 141 TYR A CA 1
ATOM 1011 C C . TYR A 1 141 ? 9.059 12.998 27.442 1.00 90.56 141 TYR A C 1
ATOM 1013 O O . TYR A 1 141 ? 10.244 12.665 27.468 1.00 90.56 141 TYR A O 1
ATOM 1021 N N . SER A 1 142 ? 8.650 14.122 26.849 1.00 86.31 142 SER A N 1
ATOM 1022 C CA . SER A 1 142 ? 9.557 15.045 26.171 1.00 86.31 142 SER A CA 1
ATOM 1023 C C . SER A 1 142 ? 10.518 15.695 27.159 1.00 86.31 142 SER A C 1
ATOM 1025 O O . SER A 1 142 ? 11.709 15.706 26.880 1.00 86.31 142 SER A O 1
ATOM 1027 N N . ALA A 1 143 ? 10.040 16.153 28.323 1.00 82.81 143 ALA A N 1
ATOM 1028 C CA . ALA A 1 143 ? 10.858 16.758 29.377 1.00 82.81 143 ALA A CA 1
ATOM 1029 C C . ALA A 1 143 ? 11.864 15.772 29.998 1.00 82.81 143 ALA A C 1
ATOM 1031 O O . ALA A 1 143 ? 13.013 16.139 30.258 1.00 82.81 143 ALA A O 1
ATOM 1032 N N . ALA A 1 144 ? 11.461 14.511 30.186 1.00 79.50 144 ALA A N 1
ATOM 1033 C CA . ALA A 1 144 ? 12.352 13.442 30.629 1.00 79.50 144 ALA A CA 1
ATOM 1034 C C . ALA A 1 144 ? 13.433 13.135 29.578 1.00 79.50 144 ALA A C 1
ATOM 1036 O O . ALA A 1 144 ? 14.598 12.937 29.919 1.00 79.50 144 ALA A O 1
ATOM 1037 N N . LYS A 1 145 ? 13.072 13.148 28.288 1.00 80.06 145 LYS A N 1
ATOM 1038 C CA . LYS A 1 145 ? 13.990 12.862 27.176 1.00 80.06 145 LYS A CA 1
ATOM 1039 C C . LYS A 1 145 ? 14.959 14.008 26.876 1.00 80.06 145 LYS A C 1
ATOM 1041 O O . LYS A 1 145 ? 16.097 13.747 26.498 1.00 80.06 145 LYS A O 1
ATOM 1046 N N . THR A 1 146 ? 14.538 15.261 27.037 1.00 71.56 146 THR A N 1
ATOM 1047 C CA . THR A 1 146 ? 15.404 16.438 26.847 1.00 71.56 146 THR A CA 1
ATOM 1048 C C . THR A 1 146 ? 16.261 16.769 28.068 1.00 71.56 146 THR A C 1
ATOM 1050 O O . THR A 1 146 ? 17.009 17.743 28.025 1.00 71.56 146 THR A O 1
ATOM 1053 N N . GLY A 1 147 ? 16.216 15.961 29.136 1.00 67.31 147 GLY A N 1
ATOM 1054 C CA . GLY A 1 147 ? 17.098 16.118 30.297 1.00 67.31 147 GLY A CA 1
ATOM 1055 C C . GLY A 1 147 ? 16.892 17.431 31.059 1.00 67.31 147 GLY A C 1
ATOM 1056 O O . GLY A 1 147 ? 17.804 17.881 31.751 1.00 67.31 147 GLY A O 1
ATOM 1057 N N . PHE A 1 148 ? 15.713 18.054 30.932 1.00 61.62 148 PHE A N 1
ATOM 1058 C CA . PHE A 1 148 ? 15.372 19.306 31.621 1.00 61.62 148 PHE A CA 1
ATOM 1059 C C . PHE A 1 148 ? 15.134 19.112 33.125 1.00 61.62 148 PHE A C 1
ATOM 1061 O O . PHE A 1 148 ? 15.171 20.078 33.883 1.00 61.62 148 PHE A O 1
ATOM 1068 N N . ILE A 1 149 ? 14.948 17.867 33.571 1.00 60.72 149 ILE A N 1
ATOM 1069 C CA . ILE A 1 149 ? 14.929 17.489 34.983 1.00 60.72 149 ILE A CA 1
ATOM 1070 C C . ILE A 1 149 ? 16.274 16.823 35.300 1.00 60.72 149 ILE A C 1
ATOM 1072 O O . ILE A 1 149 ? 16.410 15.602 35.251 1.00 60.72 149 ILE A O 1
ATOM 1076 N N . LYS A 1 150 ? 17.292 17.637 35.594 1.00 58.59 150 LYS A N 1
ATOM 1077 C CA . LYS A 1 150 ? 18.407 17.187 36.436 1.00 58.59 150 LYS A CA 1
ATOM 1078 C C . LYS A 1 150 ? 17.905 17.243 37.879 1.00 58.59 150 LYS A C 1
ATOM 1080 O O . LYS A 1 150 ? 17.718 18.341 38.397 1.00 58.59 150 LYS A O 1
ATOM 1085 N N . ILE A 1 151 ? 17.617 16.079 38.463 1.00 57.38 151 ILE A N 1
ATOM 1086 C CA . ILE A 1 151 ? 17.575 15.917 39.927 1.00 57.38 151 ILE A CA 1
ATOM 1087 C C . ILE A 1 151 ? 18.999 16.098 40.451 1.00 57.38 151 ILE A C 1
ATOM 1089 O O . ILE A 1 151 ? 19.922 15.570 39.787 1.00 57.38 151 ILE A O 1
#

Radius of gyration: 39.39 Å; chains: 1; bounding box: 100×86×67 Å

Secondary structure (DSSP, 8-state):
--------------------------------PPP-EEEPPPPP-BTTEEE--EEETT--SS--SPPPSEEE----HHHHHHHHHHTGGGS--S--S-------------------------HHHHHHHHHHHHHHHHHHHHHHHTT----

pLDDT: mean 71.32, std 18.73, range [39.47, 97.56]